Protein AF-A0AAV1ZAD0-F1 (afdb_monomer)

Sequence (115 aa):
MKARFHQYFIYGDTIDCTHWKNDYMNCMHFRKKHDLESLEKVVVSENERKRQRIQSMEQNDVWKYRSSPPENWNSPMPSWMVENKKDSLLINTQNMLNEGIDPTPIFTGFSCSIL

Nearest PDB structures (foldseek):
  5mga-assembly1_A  TM=3.792E-01  e=8.480E+00  Francisella tularensis subsp. novicida U112

Foldseek 3Di:
DVVQVVCCVVPVHGDDCVLVVLLVVLVVCCVVPVDVVSVVSNVVSVVVVVVVVVVVVVPDPPDDDDPDPDPCPVPDDDPVVCVVCVPPPVNVCVVCVVVVHDCVVVVPPDPPPPD

Radius of gyration: 22.85 Å; Cα contacts (8 Å, |Δi|>4): 35; chains: 1; bounding box: 46×45×45 Å

pLDDT: mean 86.97, std 12.79, range [3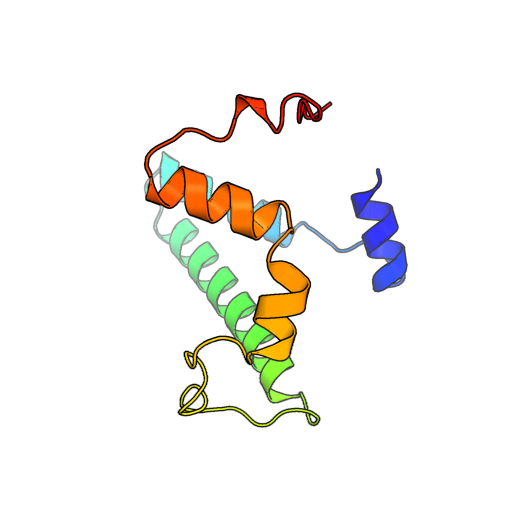7.34, 97.88]

Structure (mmCIF, N/CA/C/O backbone):
data_AF-A0AAV1ZAD0-F1
#
_entry.id   AF-A0AAV1ZAD0-F1
#
loop_
_atom_site.group_PDB
_atom_site.id
_atom_site.type_symbol
_atom_site.label_atom_id
_atom_site.label_alt_id
_atom_site.label_comp_id
_atom_site.label_asym_id
_atom_site.label_entity_id
_atom_site.label_seq_id
_atom_site.pdbx_PDB_ins_code
_atom_site.Cartn_x
_atom_site.Cartn_y
_atom_site.Cartn_z
_atom_site.occupancy
_atom_site.B_iso_or_equiv
_atom_site.auth_seq_id
_atom_site.auth_comp_id
_atom_site.auth_asym_id
_atom_site.auth_atom_id
_atom_site.pdbx_PDB_model_num
ATOM 1 N N . MET A 1 1 ? -16.505 14.169 -7.259 1.00 58.28 1 MET A N 1
ATOM 2 C CA . MET A 1 1 ? -17.117 13.524 -8.448 1.00 58.28 1 MET A CA 1
ATOM 3 C C . MET A 1 1 ? -16.114 12.718 -9.294 1.00 58.28 1 MET A C 1
ATOM 5 O O . MET A 1 1 ? -16.446 11.607 -9.682 1.00 58.28 1 MET A O 1
ATOM 9 N N . LYS A 1 2 ? -14.869 13.191 -9.501 1.00 78.19 2 LYS A N 1
ATOM 10 C CA . LYS A 1 2 ? -13.831 12.511 -10.317 1.00 78.19 2 LYS A CA 1
ATOM 11 C C . LYS A 1 2 ? -13.521 11.053 -9.918 1.00 78.19 2 LYS A C 1
ATOM 13 O O . LYS A 1 2 ? -13.412 10.196 -10.784 1.00 78.19 2 LYS A O 1
ATOM 18 N N . ALA A 1 3 ? -13.441 10.754 -8.619 1.00 78.81 3 ALA A N 1
ATOM 19 C CA . ALA A 1 3 ? -13.090 9.411 -8.143 1.00 78.81 3 ALA A CA 1
ATOM 20 C C . ALA A 1 3 ? -14.157 8.341 -8.451 1.00 78.81 3 ALA A C 1
ATOM 22 O O . ALA A 1 3 ? -13.813 7.215 -8.789 1.00 78.81 3 ALA A O 1
ATOM 23 N N . ARG A 1 4 ? -15.451 8.685 -8.376 1.00 83.31 4 ARG A N 1
ATOM 24 C CA . ARG A 1 4 ? -16.544 7.743 -8.687 1.00 83.31 4 ARG A CA 1
ATOM 25 C C . ARG A 1 4 ? -16.635 7.450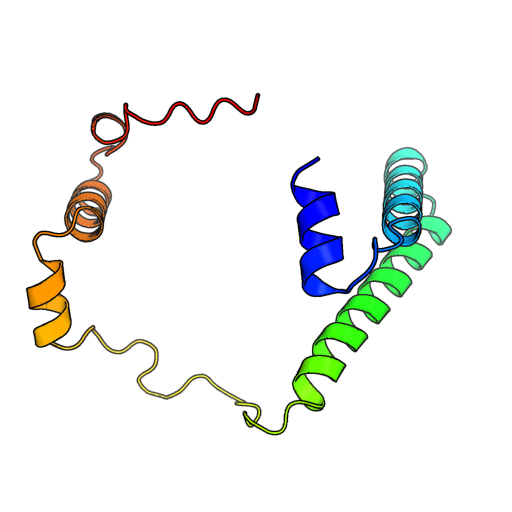 -10.182 1.00 83.31 4 ARG A C 1
ATOM 27 O O . ARG A 1 4 ? -16.827 6.303 -10.558 1.00 83.31 4 ARG A O 1
ATOM 34 N N . PHE A 1 5 ? -16.414 8.463 -11.018 1.00 87.69 5 PHE A N 1
ATOM 35 C CA . PHE A 1 5 ? -16.337 8.281 -12.467 1.00 87.69 5 PHE A CA 1
ATOM 36 C C . PHE A 1 5 ? -15.167 7.369 -12.871 1.00 87.69 5 PHE A C 1
ATOM 38 O O . PHE A 1 5 ? -15.327 6.493 -13.711 1.00 87.69 5 PHE A O 1
ATOM 45 N N . HIS A 1 6 ? -14.009 7.510 -12.219 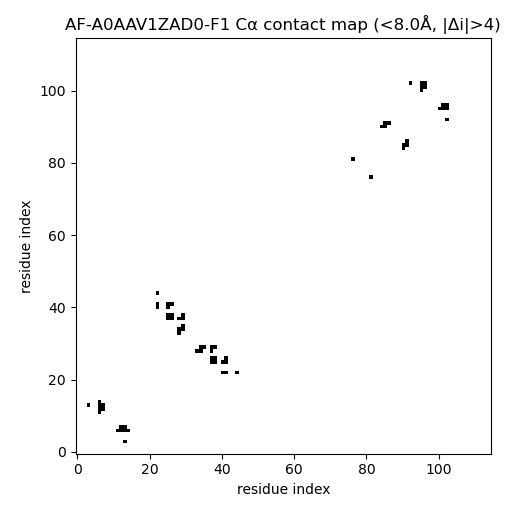1.00 87.94 6 HIS A N 1
ATOM 46 C CA . HIS A 1 6 ? -12.867 6.626 -12.454 1.00 87.94 6 HIS A CA 1
ATOM 47 C C . HIS A 1 6 ? -13.146 5.164 -12.068 1.00 87.94 6 HIS A C 1
ATOM 49 O O . HIS A 1 6 ? -12.754 4.260 -12.798 1.00 87.94 6 HIS A O 1
ATOM 55 N N . GLN A 1 7 ? -13.859 4.925 -10.960 1.00 87.69 7 GLN A N 1
ATOM 56 C CA . GLN A 1 7 ? -14.281 3.570 -10.577 1.00 87.69 7 GLN A CA 1
ATOM 57 C C . GLN A 1 7 ? -15.166 2.940 -11.653 1.00 87.69 7 GLN A C 1
ATOM 59 O O . GLN A 1 7 ? -14.882 1.829 -12.084 1.00 87.69 7 GLN A O 1
ATOM 64 N N . TYR A 1 8 ? -16.166 3.681 -12.135 1.00 90.56 8 TYR A N 1
ATOM 65 C CA . TYR A 1 8 ? -17.028 3.224 -13.222 1.00 90.56 8 TYR A CA 1
ATOM 66 C C . TYR A 1 8 ? -16.229 2.905 -14.494 1.00 90.56 8 TYR A C 1
ATOM 68 O O . TYR A 1 8 ? -16.461 1.885 -15.127 1.00 90.56 8 TYR A O 1
ATOM 76 N N . PHE A 1 9 ? -15.240 3.731 -14.845 1.00 92.19 9 PHE A N 1
ATOM 77 C CA . PHE A 1 9 ? -14.392 3.478 -16.012 1.00 92.19 9 PHE A CA 1
ATOM 78 C C . PHE A 1 9 ? -13.556 2.192 -15.892 1.00 92.19 9 PHE A C 1
ATOM 80 O O . PHE A 1 9 ? -13.412 1.475 -16.876 1.00 92.19 9 PHE A O 1
ATOM 87 N N . ILE A 1 10 ? -13.000 1.894 -14.712 1.00 90.56 10 ILE A N 1
ATOM 88 C CA . ILE A 1 10 ? -12.166 0.697 -14.511 1.00 90.56 10 ILE A CA 1
ATOM 89 C C . ILE A 1 10 ? -13.010 -0.571 -14.346 1.00 90.56 10 ILE A C 1
ATOM 91 O O . ILE A 1 10 ? -12.669 -1.607 -14.910 1.00 90.56 10 ILE A O 1
ATOM 95 N N . TYR A 1 11 ? -14.075 -0.507 -13.547 1.00 89.38 11 TYR A N 1
ATOM 96 C CA . TYR A 1 11 ? -14.813 -1.689 -13.091 1.00 89.38 11 TYR A CA 1
ATOM 97 C C . TYR A 1 11 ? -16.181 -1.858 -13.759 1.00 89.38 11 TYR A C 1
ATOM 99 O O . TYR A 1 11 ? -16.838 -2.867 -13.532 1.00 89.38 11 TYR A O 1
ATOM 107 N N . GLY A 1 12 ? -16.633 -0.879 -14.545 1.00 92.25 12 GLY A N 1
ATOM 108 C CA . GLY A 1 12 ? -17.974 -0.849 -15.136 1.00 92.25 12 GLY A CA 1
ATOM 109 C C . GLY A 1 12 ? -19.085 -0.433 -14.168 1.00 92.25 12 GLY A C 1
ATOM 110 O O . GLY A 1 12 ? -20.190 -0.168 -14.617 1.00 92.25 12 GLY A O 1
ATOM 111 N N . ASP A 1 13 ? -18.793 -0.328 -12.867 1.00 90.19 13 ASP A N 1
ATOM 112 C CA . ASP A 1 13 ? -19.750 0.002 -11.808 1.00 90.19 13 ASP A CA 1
ATOM 113 C C . ASP A 1 13 ? -19.085 0.757 -10.644 1.00 90.19 13 ASP A C 1
ATOM 115 O O . ASP A 1 13 ? -17.859 0.883 -10.548 1.00 90.19 13 ASP A O 1
ATOM 119 N N . THR A 1 14 ? -19.896 1.294 -9.728 1.00 88.38 14 THR A N 1
ATOM 120 C CA . THR A 1 14 ? -19.383 1.913 -8.497 1.00 88.38 14 THR A CA 1
ATOM 121 C C . THR A 1 14 ? -19.094 0.867 -7.429 1.00 88.38 14 THR A C 1
ATOM 123 O O . THR A 1 14 ? -19.950 0.046 -7.115 1.00 88.38 14 THR A O 1
ATOM 126 N N . ILE A 1 15 ? -17.924 0.955 -6.795 1.00 88.38 15 ILE A N 1
ATOM 127 C CA . ILE A 1 15 ? -17.529 0.016 -5.739 1.00 88.38 15 ILE A CA 1
ATOM 128 C C . ILE A 1 15 ? -18.270 0.327 -4.430 1.00 88.38 15 ILE A C 1
ATOM 130 O O . ILE A 1 15 ? -18.350 1.494 -4.013 1.00 88.38 15 ILE A O 1
ATOM 134 N N . ASP A 1 16 ? -18.741 -0.722 -3.751 1.00 89.88 16 ASP A N 1
ATOM 135 C CA . ASP A 1 16 ? -19.281 -0.633 -2.396 1.00 89.88 16 ASP A CA 1
ATOM 136 C C . ASP A 1 16 ? -18.173 -0.291 -1.387 1.00 89.88 16 ASP A C 1
ATOM 138 O O . ASP A 1 16 ? -17.179 -1.002 -1.231 1.00 89.88 16 ASP A O 1
ATOM 142 N N . CYS A 1 17 ? -18.341 0.832 -0.688 1.00 88.88 17 CYS A N 1
ATOM 143 C CA . CYS A 1 17 ? -17.396 1.303 0.322 1.00 88.88 17 CYS A CA 1
ATOM 144 C C . CYS A 1 17 ? -17.842 0.999 1.760 1.00 88.88 17 CYS A C 1
ATOM 146 O O . CYS A 1 17 ? -17.211 1.479 2.703 1.00 88.88 17 CYS A O 1
ATOM 148 N N . THR A 1 18 ? -18.918 0.233 1.947 1.00 93.75 18 THR A N 1
ATOM 149 C CA . THR A 1 18 ? -19.492 -0.061 3.269 1.00 93.75 18 THR A CA 1
ATOM 150 C C . THR A 1 18 ? -18.483 -0.744 4.186 1.00 93.75 18 THR A C 1
ATOM 152 O O . THR A 1 18 ? -18.374 -0.387 5.358 1.00 93.75 18 THR A O 1
ATOM 155 N N . HIS A 1 19 ? -17.666 -1.642 3.636 1.00 91.19 19 HIS A N 1
ATOM 156 C CA . HIS A 1 19 ? -16.605 -2.326 4.371 1.00 91.19 19 HIS A CA 1
ATOM 157 C C . HIS A 1 19 ? -15.618 -1.349 5.039 1.00 91.19 19 HIS A C 1
ATOM 159 O O . HIS A 1 19 ? -15.397 -1.414 6.245 1.00 91.19 19 HIS A O 1
ATOM 165 N N . TRP A 1 20 ? -15.142 -0.345 4.298 1.00 93.00 20 TRP A N 1
ATOM 166 C CA . TRP A 1 20 ? -14.238 0.690 4.814 1.00 93.00 20 TRP A CA 1
ATOM 167 C C . TRP A 1 20 ? -14.855 1.546 5.910 1.00 93.00 20 TRP A C 1
ATOM 169 O O . TRP A 1 20 ? -14.184 1.939 6.865 1.00 93.00 20 TRP A O 1
ATOM 179 N N . LYS A 1 21 ? -16.147 1.852 5.771 1.00 95.81 21 LYS A N 1
ATOM 180 C CA . LYS A 1 21 ? -16.886 2.583 6.795 1.00 95.81 21 LYS A CA 1
ATOM 181 C C . LYS A 1 21 ? -16.961 1.760 8.080 1.00 95.81 21 LYS A C 1
ATOM 183 O O . LYS A 1 21 ? -16.742 2.315 9.153 1.00 95.81 21 LYS A O 1
ATOM 188 N N . ASN A 1 22 ? -17.236 0.462 7.975 1.00 96.31 22 ASN A N 1
ATOM 189 C CA . ASN A 1 22 ? -17.307 -0.432 9.128 1.00 96.31 22 ASN A CA 1
ATOM 190 C C . ASN A 1 22 ? -15.955 -0.531 9.844 1.00 96.31 22 ASN A C 1
ATOM 192 O O . ASN A 1 22 ? -15.906 -0.360 11.060 1.00 96.31 22 ASN A O 1
ATOM 196 N N . ASP A 1 23 ? -14.860 -0.697 9.103 1.00 96.62 23 ASP A N 1
ATOM 197 C CA . ASP A 1 23 ? -13.514 -0.743 9.685 1.00 96.62 23 ASP A CA 1
ATOM 198 C C . ASP A 1 23 ? -13.127 0.571 10.359 1.00 96.62 23 ASP A C 1
ATOM 200 O O . ASP A 1 23 ? -12.586 0.568 11.466 1.00 96.62 23 ASP A O 1
ATOM 204 N N . TYR A 1 24 ? -13.465 1.708 9.744 1.00 96.81 24 TYR A N 1
ATOM 205 C CA . TYR A 1 24 ? -13.283 3.013 10.371 1.00 96.81 24 TYR A CA 1
ATOM 206 C C . TYR A 1 24 ? -14.050 3.110 11.696 1.00 96.81 24 TYR A C 1
ATOM 208 O O . TYR A 1 24 ? -13.480 3.518 12.708 1.00 96.81 24 TYR A O 1
ATOM 216 N N . MET A 1 25 ? -15.325 2.711 11.717 1.00 97.62 25 MET A N 1
ATOM 217 C CA . MET A 1 25 ? -16.143 2.755 12.931 1.00 97.62 25 MET A CA 1
ATOM 218 C C . MET A 1 25 ? -15.581 1.844 14.027 1.00 97.62 25 MET A C 1
ATOM 220 O O . MET A 1 25 ? -15.439 2.294 15.164 1.00 97.62 25 MET A O 1
ATOM 224 N N . ASN A 1 26 ? -15.188 0.615 13.687 1.00 97.31 26 ASN A N 1
ATOM 225 C CA . ASN A 1 26 ? -14.557 -0.326 14.616 1.00 97.31 26 ASN A CA 1
ATOM 226 C C . ASN A 1 26 ? -13.227 0.226 15.162 1.00 97.31 26 ASN A C 1
ATOM 228 O O . ASN A 1 26 ? -12.997 0.230 16.372 1.00 97.31 26 ASN A O 1
ATOM 232 N N . CYS A 1 27 ? -12.385 0.800 14.300 1.00 96.81 27 CYS A N 1
ATOM 233 C CA . CYS A 1 27 ? -11.149 1.464 14.714 1.00 96.81 27 CYS A CA 1
ATOM 234 C C . CYS A 1 27 ? -11.432 2.613 15.694 1.00 96.81 27 CYS A C 1
ATOM 236 O O . CYS A 1 27 ? -10.799 2.718 16.747 1.00 96.81 27 CYS A O 1
ATOM 238 N N . MET A 1 28 ? -12.429 3.453 15.407 1.00 97.62 28 MET A N 1
ATOM 239 C CA . MET A 1 28 ? -12.814 4.544 16.301 1.00 97.62 28 MET A CA 1
ATOM 240 C C . MET A 1 28 ? -13.411 4.047 17.623 1.00 97.62 28 MET A C 1
ATOM 242 O O . MET A 1 28 ? -13.188 4.683 18.656 1.00 97.62 28 MET A O 1
ATOM 246 N N . HIS A 1 29 ? -14.138 2.929 17.622 1.00 96.88 29 HIS A N 1
ATOM 247 C CA . HIS A 1 29 ? -14.640 2.296 18.840 1.00 96.88 29 HIS A CA 1
ATOM 248 C C . HIS A 1 29 ? -13.504 1.798 19.727 1.00 96.88 29 HIS A C 1
ATOM 250 O O . HIS A 1 29 ? -13.464 2.166 20.903 1.00 96.88 29 HIS A O 1
ATOM 256 N N . PHE A 1 30 ? -12.536 1.078 19.159 1.00 97.25 30 PHE A N 1
ATOM 257 C CA . PHE A 1 30 ? -11.339 0.666 19.886 1.00 97.25 30 PHE A CA 1
ATOM 258 C C . PHE A 1 30 ? -10.569 1.876 20.433 1.00 97.25 30 PHE A C 1
ATOM 260 O O . PHE A 1 30 ? -10.263 1.930 21.619 1.00 97.25 30 PHE A O 1
ATOM 267 N N . ARG A 1 31 ? -10.332 2.911 19.618 1.00 96.12 31 ARG A N 1
ATOM 268 C CA . ARG A 1 31 ? -9.586 4.106 20.053 1.00 96.12 31 ARG A CA 1
ATOM 269 C C . ARG A 1 31 ? -10.259 4.891 21.178 1.00 96.12 31 ARG A C 1
ATOM 271 O O . ARG A 1 31 ? -9.563 5.540 21.949 1.00 96.12 31 ARG A O 1
ATOM 278 N N . LYS A 1 32 ? -11.594 4.892 21.244 1.00 96.75 32 LYS A N 1
ATOM 279 C CA . LYS A 1 32 ? -12.353 5.653 22.252 1.00 96.75 32 LYS A CA 1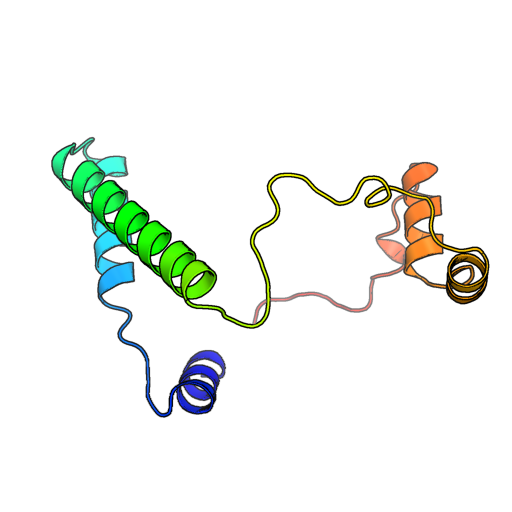
ATOM 280 C C . LYS A 1 32 ? -12.661 4.851 23.511 1.00 96.75 32 LYS A C 1
ATOM 282 O O . LYS A 1 32 ? -12.774 5.441 24.578 1.00 96.75 32 LYS A O 1
ATOM 287 N N . LYS A 1 33 ? -12.888 3.544 23.373 1.00 95.94 33 LYS A N 1
ATOM 288 C CA . LYS A 1 33 ? -13.420 2.689 24.444 1.00 95.94 33 LYS A CA 1
ATOM 289 C C . LYS A 1 33 ? -12.503 1.523 24.814 1.00 95.94 33 LYS A C 1
ATOM 291 O O . LYS A 1 33 ? -12.854 0.772 25.713 1.00 95.94 33 LYS A O 1
ATOM 296 N N . HIS A 1 34 ? -11.371 1.359 24.127 1.00 94.81 34 HIS A N 1
ATOM 297 C CA . HIS A 1 34 ? -10.482 0.196 24.245 1.00 94.81 34 HIS A CA 1
ATOM 298 C C . HIS A 1 34 ? -11.205 -1.146 24.060 1.00 94.81 34 HIS A C 1
ATOM 300 O O . HIS A 1 34 ? -10.828 -2.156 24.645 1.00 94.81 34 HIS A O 1
ATOM 306 N N . ASP A 1 35 ? -12.243 -1.152 23.222 1.00 95.38 35 ASP A N 1
ATOM 307 C CA . ASP A 1 35 ? -13.012 -2.352 22.914 1.00 95.38 35 ASP A CA 1
ATOM 308 C C . ASP A 1 35 ? -12.204 -3.318 22.033 1.00 95.38 35 ASP A C 1
ATOM 310 O O . ASP A 1 35 ? -11.939 -3.038 20.859 1.00 95.38 35 ASP A O 1
ATOM 314 N N . LEU A 1 36 ? -11.808 -4.451 22.614 1.00 96.44 36 LEU A N 1
ATOM 315 C CA . LEU A 1 36 ? -10.989 -5.468 21.956 1.00 96.44 36 LEU A CA 1
ATOM 316 C C . LEU A 1 36 ? -11.743 -6.201 20.842 1.00 96.44 36 LEU A C 1
ATOM 318 O O . LEU A 1 36 ? -11.119 -6.584 19.855 1.00 96.44 36 LEU A O 1
ATOM 322 N N . GLU A 1 37 ? -13.068 -6.337 20.942 1.00 96.81 37 GLU A N 1
ATOM 323 C CA . GLU A 1 37 ? -13.869 -6.992 19.902 1.00 96.81 37 GLU A CA 1
ATOM 324 C C . GLU A 1 37 ? -13.849 -6.169 18.604 1.00 96.81 37 GLU A C 1
ATOM 326 O O . GLU A 1 37 ? -13.666 -6.695 17.503 1.00 96.81 37 GLU A O 1
ATOM 331 N N . SER A 1 38 ? -13.974 -4.844 18.725 1.00 95.94 38 SER A N 1
ATOM 332 C CA . SER A 1 38 ? -13.833 -3.931 17.588 1.00 95.94 38 SER A CA 1
ATOM 333 C C . SER A 1 38 ? -12.436 -3.993 16.963 1.00 95.94 38 SER A C 1
ATOM 335 O O . SER A 1 38 ? -12.314 -3.941 15.739 1.00 95.94 38 SER A O 1
ATOM 337 N N . LEU A 1 39 ? -11.381 -4.124 17.774 1.00 96.38 39 LEU A N 1
ATOM 338 C CA . LEU A 1 39 ? -10.017 -4.287 17.264 1.00 96.38 39 LEU A CA 1
ATOM 339 C C . LEU A 1 39 ? -9.870 -5.589 16.470 1.00 96.38 39 LEU A C 1
ATOM 341 O O . LEU A 1 39 ? -9.329 -5.568 15.365 1.00 96.38 39 LEU A O 1
ATOM 345 N N . GLU A 1 40 ? -10.372 -6.702 17.003 1.00 97.88 40 GLU A N 1
ATOM 346 C CA . GLU A 1 40 ? -10.307 -8.008 16.344 1.00 97.88 40 GLU A CA 1
ATOM 347 C C . GLU A 1 40 ? -10.976 -7.973 14.965 1.00 97.88 40 GLU A C 1
ATOM 349 O O . GLU A 1 40 ? -10.385 -8.419 13.981 1.00 97.88 40 GLU A O 1
ATOM 354 N N . LYS A 1 41 ? -12.150 -7.338 14.853 1.00 97.25 41 LYS A N 1
ATOM 355 C CA . LYS A 1 41 ? -12.849 -7.161 13.568 1.00 97.25 41 LYS A CA 1
ATOM 356 C C . LYS A 1 41 ? -11.998 -6.426 12.529 1.00 97.25 41 LYS A C 1
ATOM 358 O O . LYS A 1 41 ? -11.962 -6.844 11.373 1.00 97.25 41 LYS A O 1
ATOM 363 N N . VAL A 1 42 ? -11.284 -5.370 12.930 1.00 97.00 42 VAL A N 1
ATOM 364 C CA . VAL A 1 42 ? -10.375 -4.634 12.030 1.00 97.00 42 VAL A CA 1
ATOM 365 C C . VAL A 1 42 ? -9.190 -5.506 11.616 1.00 97.00 42 VAL A C 1
ATOM 367 O O . VAL A 1 42 ? -8.823 -5.528 10.445 1.00 97.00 42 VAL A O 1
ATOM 370 N N . VAL A 1 43 ? -8.602 -6.258 12.550 1.00 97.44 43 VAL A N 1
ATOM 371 C CA . VAL A 1 43 ? -7.473 -7.155 12.255 1.00 97.44 43 VAL A C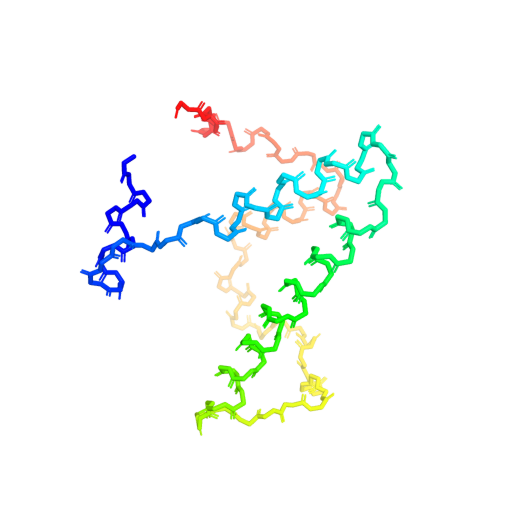A 1
ATOM 372 C C . VAL A 1 43 ? -7.882 -8.245 11.263 1.00 97.44 43 VAL A C 1
ATOM 374 O O . VAL A 1 43 ? -7.154 -8.509 10.306 1.00 97.44 43 VAL A O 1
ATOM 377 N N . VAL A 1 44 ? -9.055 -8.853 11.453 1.00 97.75 44 VAL A N 1
ATOM 378 C CA . VAL A 1 44 ? -9.607 -9.851 10.527 1.00 97.75 44 VAL A CA 1
ATOM 379 C C . VAL A 1 44 ? -9.829 -9.241 9.143 1.00 97.75 44 VAL A C 1
ATOM 381 O O . VAL A 1 44 ? -9.404 -9.831 8.149 1.00 97.75 44 VAL A O 1
ATOM 384 N N . SER A 1 45 ? -10.421 -8.046 9.077 1.00 96.50 45 SER A N 1
ATOM 385 C CA . SER A 1 45 ? -10.616 -7.316 7.820 1.00 96.50 45 SER A CA 1
ATOM 386 C C . SER A 1 45 ? -9.294 -7.068 7.077 1.00 96.50 45 SER A C 1
ATOM 388 O O . SER A 1 45 ? -9.142 -7.436 5.909 1.00 96.50 45 SER A O 1
ATOM 390 N N . GLU A 1 46 ? -8.285 -6.516 7.755 1.00 96.25 46 GLU A N 1
ATOM 391 C CA . GLU A 1 46 ? -6.988 -6.224 7.135 1.00 96.25 46 GLU A CA 1
ATOM 392 C C . GLU A 1 46 ? -6.258 -7.493 6.677 1.00 96.25 46 GLU A C 1
ATOM 394 O O . GLU A 1 46 ? -5.626 -7.499 5.615 1.00 96.25 46 GLU A O 1
ATOM 399 N N . ASN A 1 47 ? -6.373 -8.586 7.433 1.00 97.12 47 ASN A N 1
ATOM 400 C CA . ASN A 1 47 ? -5.815 -9.878 7.040 1.00 97.12 47 ASN A CA 1
ATOM 401 C C . ASN A 1 47 ? -6.477 -10.427 5.773 1.00 97.12 47 ASN A C 1
ATOM 403 O O . ASN A 1 47 ? -5.773 -10.913 4.885 1.00 97.12 47 ASN A O 1
ATOM 407 N N . GLU A 1 48 ? -7.797 -10.303 5.641 1.00 96.25 48 GLU A N 1
ATOM 408 C CA . GLU A 1 48 ? -8.504 -10.707 4.426 1.00 96.25 48 GLU A CA 1
ATOM 409 C C . GLU A 1 48 ? -8.083 -9.847 3.226 1.00 96.25 48 GLU A C 1
ATOM 411 O O . GLU A 1 48 ? -7.756 -10.370 2.159 1.00 96.25 48 GLU A O 1
ATOM 416 N N . ARG A 1 49 ? -7.960 -8.528 3.409 1.00 93.81 49 ARG A N 1
ATOM 417 C CA . ARG A 1 49 ? -7.457 -7.624 2.360 1.00 93.81 49 ARG A CA 1
ATOM 418 C C . ARG A 1 49 ? -6.027 -7.964 1.943 1.00 93.81 49 ARG A C 1
ATOM 420 O O . ARG A 1 49 ? -5.698 -7.919 0.756 1.00 93.81 49 ARG A O 1
ATOM 427 N N . LYS A 1 50 ? -5.164 -8.313 2.900 1.00 95.19 50 LYS A N 1
ATOM 428 C CA . LYS A 1 50 ? -3.806 -8.799 2.626 1.00 95.19 50 LYS A CA 1
ATOM 429 C C . LYS A 1 50 ? -3.848 -10.093 1.814 1.00 95.19 50 LYS A C 1
ATOM 431 O O . LYS A 1 50 ? -3.131 -10.189 0.818 1.00 95.19 50 LYS A O 1
ATOM 436 N N . ARG A 1 51 ? -4.694 -11.053 2.199 1.00 95.88 51 ARG A N 1
ATOM 437 C CA . ARG A 1 51 ? -4.865 -12.330 1.492 1.00 95.88 51 ARG A CA 1
ATOM 438 C C . ARG A 1 51 ? -5.295 -12.111 0.044 1.00 95.88 51 ARG A C 1
ATOM 440 O O . ARG A 1 51 ? -4.683 -12.690 -0.842 1.00 95.88 51 ARG A O 1
ATOM 447 N N . GLN A 1 52 ? -6.260 -11.228 -0.206 1.00 93.19 52 GLN A N 1
ATOM 448 C CA . GLN A 1 52 ? -6.716 -10.900 -1.562 1.00 93.19 52 GLN A CA 1
ATOM 449 C C . GLN A 1 52 ? -5.600 -10.298 -2.425 1.00 93.19 52 GLN A C 1
ATOM 451 O O . GLN A 1 52 ? -5.404 -10.733 -3.555 1.00 93.19 52 GLN A O 1
ATOM 456 N N . ARG A 1 53 ? -4.809 -9.354 -1.889 1.00 91.25 53 ARG A N 1
ATOM 457 C CA . ARG A 1 53 ? -3.660 -8.788 -2.625 1.00 91.25 53 ARG A CA 1
ATOM 458 C C . ARG A 1 53 ? -2.608 -9.842 -2.963 1.00 91.25 53 ARG A C 1
ATOM 460 O O . ARG A 1 53 ? -2.048 -9.806 -4.054 1.00 91.25 53 ARG A O 1
ATOM 467 N N . ILE A 1 54 ? -2.332 -10.755 -2.030 1.00 90.62 54 ILE A N 1
ATOM 468 C CA . ILE A 1 54 ? -1.396 -11.861 -2.254 1.00 90.62 54 ILE A CA 1
ATOM 469 C C . ILE A 1 54 ? -1.962 -12.808 -3.310 1.00 90.62 54 ILE A C 1
ATOM 471 O O . ILE A 1 54 ? -1.267 -13.098 -4.270 1.00 90.62 54 ILE A O 1
ATOM 475 N N . GLN A 1 55 ? -3.228 -13.204 -3.196 1.00 92.25 55 GLN A N 1
ATOM 476 C CA . GLN A 1 55 ? -3.885 -14.087 -4.153 1.00 92.25 55 GLN A CA 1
ATOM 477 C C . GLN A 1 55 ? -3.851 -13.520 -5.578 1.00 92.25 55 GLN A C 1
ATOM 479 O O . GLN A 1 55 ? -3.509 -14.241 -6.508 1.00 92.25 55 GLN A O 1
ATOM 484 N N . SER A 1 56 ? -4.148 -12.229 -5.765 1.00 86.75 56 SER A N 1
ATOM 485 C CA . SER A 1 56 ? -4.055 -11.592 -7.088 1.00 86.75 56 SER A CA 1
ATOM 486 C C . SER A 1 56 ? -2.631 -11.593 -7.647 1.00 86.75 56 SER A C 1
ATOM 488 O O . SER A 1 56 ? -2.443 -11.647 -8.859 1.00 86.75 56 SER A O 1
ATOM 490 N N . MET A 1 57 ? -1.626 -11.528 -6.775 1.00 84.56 57 MET A N 1
ATOM 491 C CA . MET A 1 57 ? -0.223 -11.642 -7.161 1.00 84.56 57 MET A CA 1
ATOM 492 C C . MET A 1 57 ? 0.151 -13.104 -7.482 1.00 84.56 57 MET A C 1
ATOM 494 O O . MET A 1 57 ? 0.888 -13.330 -8.434 1.00 84.56 57 MET A O 1
ATOM 498 N N . GLU A 1 58 ? -0.393 -14.088 -6.755 1.00 87.06 58 GLU A N 1
ATOM 499 C CA . GLU A 1 58 ? -0.122 -15.529 -6.928 1.00 87.06 58 GLU A CA 1
ATOM 500 C C . GLU A 1 58 ? -0.760 -16.089 -8.196 1.00 87.06 58 GLU A C 1
ATOM 502 O O . GLU A 1 58 ? -0.204 -16.973 -8.840 1.00 87.06 58 GLU A O 1
ATOM 507 N N . GLN A 1 59 ? -1.922 -15.555 -8.562 1.00 88.38 59 GLN A N 1
ATOM 508 C CA . GLN A 1 59 ? -2.651 -15.917 -9.773 1.00 88.38 59 GLN A CA 1
ATOM 509 C C . GLN A 1 59 ? -2.047 -15.308 -11.046 1.00 88.38 59 GLN A C 1
ATOM 511 O O . GLN A 1 59 ? -2.507 -15.623 -12.141 1.00 88.38 59 GLN A O 1
ATOM 516 N N . ASN A 1 60 ? -1.046 -14.434 -10.921 1.00 85.06 60 ASN A N 1
ATOM 517 C CA . ASN A 1 60 ? -0.371 -13.838 -12.064 1.00 85.06 60 ASN A CA 1
ATOM 518 C C . ASN A 1 60 ? 0.570 -14.862 -12.725 1.00 85.06 60 ASN A C 1
ATOM 520 O O . ASN A 1 60 ? 1.493 -15.368 -12.091 1.00 85.06 60 ASN A O 1
ATOM 524 N N . ASP A 1 61 ? 0.357 -15.141 -14.010 1.00 86.50 61 ASP A N 1
ATOM 525 C CA . ASP A 1 61 ? 1.158 -16.065 -14.823 1.00 86.50 61 ASP A CA 1
ATOM 526 C C . ASP A 1 61 ? 2.327 -15.383 -15.560 1.00 86.50 61 ASP A C 1
ATOM 528 O O . ASP A 1 61 ? 3.239 -16.055 -16.047 1.00 86.50 61 ASP A O 1
ATOM 532 N N . VAL A 1 62 ? 2.338 -14.048 -15.608 1.00 90.44 62 VAL A N 1
ATOM 533 C CA . VAL A 1 62 ? 3.337 -13.241 -16.320 1.00 90.44 62 VAL A CA 1
ATOM 534 C C . VAL A 1 62 ? 4.656 -13.167 -15.550 1.00 90.44 62 VAL A C 1
ATOM 536 O O . VAL A 1 62 ? 5.732 -13.200 -16.151 1.00 90.44 62 VAL A O 1
ATOM 539 N N . TRP A 1 63 ? 4.604 -13.069 -14.217 1.00 84.44 63 TRP A N 1
ATOM 540 C CA . TRP A 1 63 ? 5.785 -12.845 -13.376 1.00 84.44 63 TRP A CA 1
ATOM 541 C C . TRP A 1 63 ? 5.937 -13.912 -12.296 1.00 84.44 63 TRP A C 1
ATOM 543 O O . TRP A 1 63 ? 5.038 -14.147 -11.498 1.00 84.44 63 TRP A O 1
ATOM 553 N N . LYS A 1 64 ? 7.131 -14.508 -12.206 1.00 85.62 64 LYS A N 1
ATOM 554 C CA . LYS A 1 64 ? 7.485 -15.417 -11.108 1.00 85.62 64 LYS A CA 1
ATOM 555 C C . LYS A 1 64 ? 7.873 -14.637 -9.853 1.00 85.62 64 LYS A C 1
ATOM 557 O O . LYS A 1 64 ? 8.551 -13.610 -9.932 1.00 85.62 64 LYS A O 1
ATOM 562 N N . TYR A 1 65 ? 7.515 -15.180 -8.693 1.00 84.50 65 TYR A N 1
ATOM 563 C CA . TYR A 1 65 ? 7.926 -14.636 -7.402 1.00 84.50 65 TYR A CA 1
ATOM 564 C C . TYR A 1 65 ? 9.441 -14.677 -7.239 1.00 84.50 65 TYR A C 1
ATOM 566 O O . TYR A 1 65 ? 10.087 -15.688 -7.516 1.00 84.50 65 TYR A O 1
ATOM 574 N N . ARG A 1 66 ? 10.000 -13.570 -6.749 1.00 86.69 66 ARG A N 1
ATOM 575 C CA . ARG A 1 66 ? 11.421 -13.459 -6.415 1.00 86.69 66 ARG A CA 1
ATOM 576 C C . ARG A 1 66 ? 11.592 -13.566 -4.905 1.00 86.69 66 ARG A C 1
ATOM 578 O O . ARG A 1 66 ? 10.906 -12.868 -4.164 1.00 86.69 66 ARG A O 1
ATOM 585 N N . SER A 1 67 ? 12.517 -14.412 -4.462 1.00 89.44 67 SER A N 1
ATOM 586 C CA . SER A 1 67 ? 12.903 -14.549 -3.050 1.00 89.44 67 SER A CA 1
ATOM 587 C C . SER A 1 67 ? 13.794 -13.403 -2.569 1.00 89.44 67 SER A C 1
ATOM 589 O O . SER A 1 67 ? 13.799 -13.066 -1.391 1.00 89.44 67 SER A O 1
ATOM 591 N N . SER A 1 68 ? 14.548 -12.801 -3.485 1.00 92.25 68 SER A N 1
ATOM 592 C CA . SER A 1 68 ? 15.457 -11.689 -3.232 1.00 92.25 68 SER A CA 1
ATOM 593 C C . SER A 1 68 ? 15.411 -10.711 -4.407 1.00 92.25 68 SER A C 1
ATOM 595 O O . SER A 1 68 ? 15.045 -11.101 -5.524 1.00 92.25 68 SER A O 1
ATOM 597 N N . PRO A 1 69 ? 15.771 -9.435 -4.199 1.00 92.56 69 PR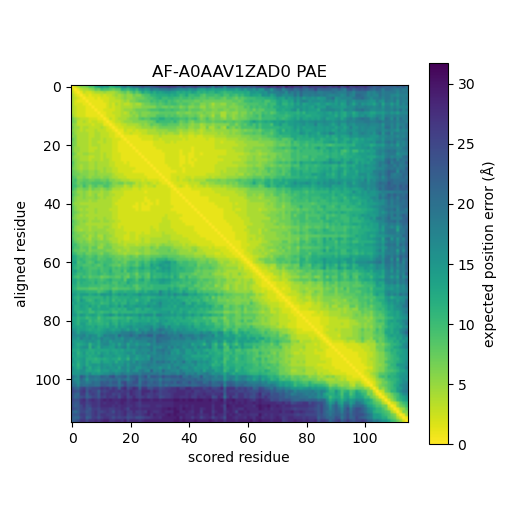O A N 1
ATOM 598 C CA . PRO A 1 69 ? 16.004 -8.547 -5.326 1.00 92.56 69 PRO A CA 1
ATOM 599 C C . PRO A 1 69 ? 17.146 -9.097 -6.211 1.00 92.56 69 PRO A C 1
ATOM 601 O O . PRO A 1 69 ? 17.989 -9.855 -5.720 1.00 92.56 69 PRO A O 1
ATOM 604 N N . PRO A 1 70 ? 17.182 -8.748 -7.510 1.00 92.19 70 PRO A N 1
ATOM 605 C CA . PRO A 1 70 ? 18.314 -9.071 -8.383 1.00 92.19 70 PRO A CA 1
ATOM 606 C C . PRO A 1 70 ? 19.634 -8.562 -7.798 1.00 92.19 70 PRO A C 1
ATOM 608 O O . PRO A 1 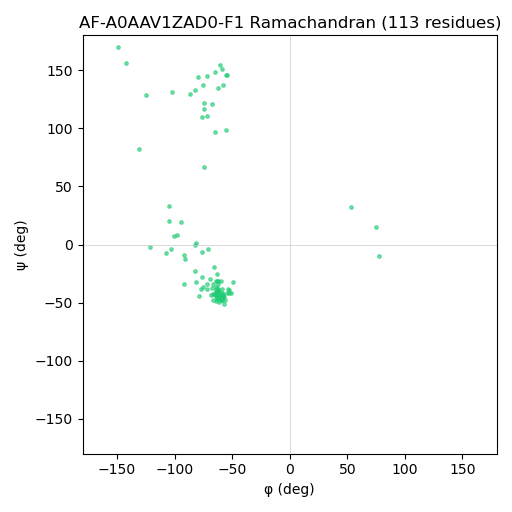70 ? 19.644 -7.498 -7.200 1.00 92.19 70 PRO A O 1
ATOM 611 N N . GLU A 1 71 ? 20.751 -9.260 -7.993 1.00 92.88 71 GLU A N 1
ATOM 612 C CA . GLU A 1 71 ? 22.054 -8.896 -7.401 1.00 92.88 71 GLU A CA 1
ATOM 613 C C . GLU A 1 71 ? 22.470 -7.439 -7.682 1.00 92.88 71 GLU A C 1
ATOM 615 O O . GLU A 1 71 ? 22.943 -6.724 -6.803 1.00 92.88 71 GLU A O 1
ATOM 620 N N . ASN A 1 72 ? 22.191 -6.963 -8.893 1.00 91.25 72 ASN A N 1
ATOM 621 C CA . ASN A 1 72 ? 22.506 -5.622 -9.373 1.00 91.25 72 ASN A CA 1
ATOM 622 C C . ASN A 1 72 ? 21.349 -4.614 -9.213 1.00 91.25 72 ASN A C 1
ATOM 624 O O . ASN A 1 72 ? 21.331 -3.585 -9.888 1.00 91.25 72 ASN A O 1
ATOM 628 N N . TRP A 1 73 ? 20.363 -4.883 -8.349 1.00 91.06 73 TRP A N 1
ATOM 629 C CA . TRP A 1 73 ? 19.195 -4.003 -8.183 1.00 91.06 73 TRP A CA 1
ATOM 630 C C . TRP A 1 73 ? 19.566 -2.580 -7.742 1.00 91.06 73 TRP A C 1
ATOM 632 O O . TRP A 1 73 ? 18.878 -1.631 -8.110 1.00 91.06 73 TRP A O 1
ATOM 642 N N . ASN A 1 74 ? 20.649 -2.451 -6.966 1.00 91.69 74 ASN A N 1
ATOM 643 C CA . ASN A 1 74 ? 21.190 -1.186 -6.466 1.00 91.69 74 ASN A CA 1
ATOM 644 C C . ASN A 1 74 ? 22.468 -0.761 -7.209 1.00 91.69 74 ASN A C 1
ATOM 646 O O . ASN A 1 74 ? 23.289 -0.011 -6.680 1.00 91.69 74 ASN A O 1
ATOM 650 N N . SER A 1 75 ? 22.701 -1.293 -8.410 1.00 93.62 75 SER A N 1
ATOM 651 C CA . SER A 1 75 ? 23.823 -0.840 -9.228 1.00 93.62 75 SER A CA 1
ATOM 652 C C . SER A 1 75 ? 23.633 0.620 -9.649 1.00 93.62 75 SER A C 1
ATOM 654 O O . SER A 1 75 ? 22.497 1.063 -9.848 1.00 93.62 75 SER A O 1
ATOM 656 N N . PRO A 1 76 ? 24.733 1.381 -9.805 1.00 90.62 76 PRO A N 1
ATOM 657 C CA . PRO A 1 76 ? 24.651 2.751 -10.277 1.00 90.62 76 PRO A CA 1
ATOM 658 C C . PRO A 1 76 ? 23.990 2.802 -11.654 1.00 90.62 76 PRO A C 1
ATOM 660 O O . PRO A 1 76 ? 24.063 1.867 -12.456 1.00 90.62 76 PRO A O 1
ATOM 663 N N . MET A 1 77 ? 23.338 3.926 -11.918 1.00 88.19 77 MET A N 1
ATOM 664 C CA . MET A 1 77 ? 22.652 4.169 -13.175 1.00 88.19 77 MET A CA 1
ATOM 665 C C . MET A 1 77 ? 23.638 4.053 -14.358 1.00 88.19 77 MET A C 1
ATOM 667 O O . MET A 1 77 ? 24.751 4.574 -14.265 1.00 88.19 77 MET A O 1
ATOM 671 N N . PRO A 1 78 ? 23.262 3.398 -15.474 1.00 93.06 78 PRO A N 1
ATOM 672 C CA . PRO A 1 78 ? 24.123 3.309 -16.651 1.00 93.06 78 PRO A CA 1
ATOM 673 C C . PRO A 1 78 ? 24.556 4.691 -17.155 1.00 93.06 78 PRO A C 1
ATOM 675 O O . PRO A 1 78 ? 23.761 5.632 -17.124 1.00 93.06 78 PRO A O 1
ATOM 678 N N . SER A 1 79 ? 25.780 4.800 -17.683 1.00 93.00 79 SER A N 1
ATOM 679 C CA . SER A 1 79 ? 26.387 6.076 -18.103 1.00 93.00 79 SER A CA 1
ATOM 680 C C . SER A 1 79 ? 25.508 6.894 -19.056 1.00 93.00 79 SER A C 1
ATOM 682 O O . SER A 1 79 ? 25.347 8.094 -18.861 1.00 93.00 79 SER A O 1
ATOM 684 N N . TRP A 1 80 ? 24.863 6.248 -20.030 1.00 93.94 80 TRP A N 1
ATOM 685 C CA . TRP A 1 80 ? 23.951 6.913 -20.968 1.00 93.94 80 TRP A CA 1
ATOM 686 C C . TRP A 1 80 ? 22.732 7.544 -20.276 1.00 93.94 80 TRP A C 1
ATOM 688 O O . TRP A 1 80 ? 22.239 8.584 -20.703 1.00 93.94 80 TRP A O 1
ATOM 698 N N . MET A 1 81 ? 22.227 6.930 -19.202 1.00 91.62 81 MET A N 1
ATOM 699 C CA . MET A 1 81 ? 21.061 7.433 -18.477 1.00 91.62 81 MET A CA 1
ATOM 700 C C . MET A 1 81 ? 21.460 8.553 -17.511 1.00 91.62 81 MET A C 1
ATOM 702 O O . MET A 1 81 ? 20.677 9.482 -17.320 1.00 91.62 81 MET A O 1
ATOM 706 N N . VAL A 1 82 ? 22.675 8.491 -16.955 1.00 90.50 82 VAL A N 1
ATOM 707 C CA . VAL A 1 82 ? 23.269 9.595 -16.186 1.00 90.50 82 VAL A CA 1
ATOM 708 C C . VAL A 1 82 ? 23.429 10.826 -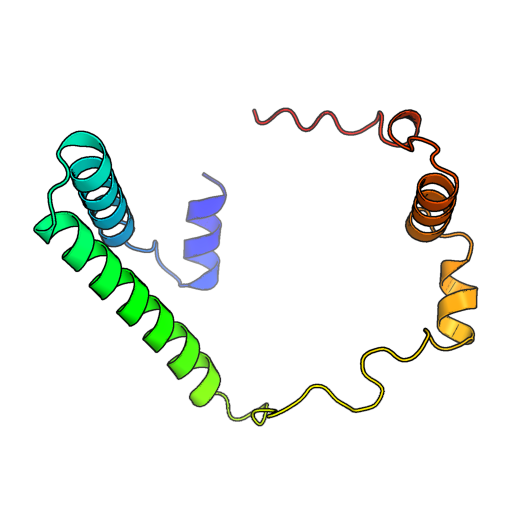17.076 1.00 90.50 82 VAL A C 1
ATOM 710 O O . VAL A 1 82 ? 22.937 11.892 -16.720 1.00 90.50 82 VAL A O 1
ATOM 713 N N . GLU A 1 83 ? 24.016 10.664 -18.265 1.00 91.12 83 GLU A N 1
ATOM 714 C CA . GLU A 1 83 ? 24.212 11.754 -19.229 1.00 91.12 83 GLU A CA 1
AT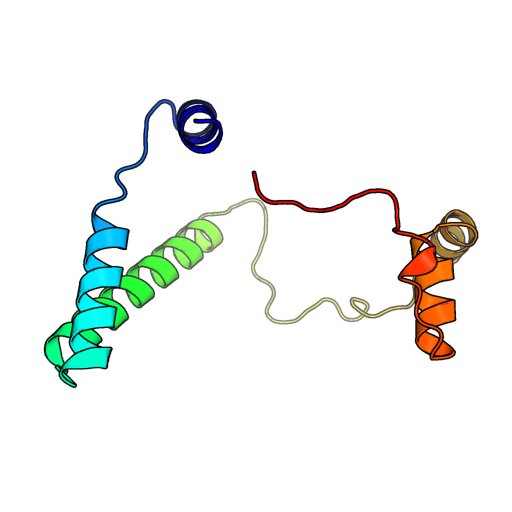OM 715 C C . GLU A 1 83 ? 22.878 12.388 -19.647 1.00 91.12 83 GLU A C 1
ATOM 717 O O . GLU A 1 83 ? 22.721 13.604 -19.591 1.00 91.12 83 GLU A O 1
ATOM 722 N N . ASN A 1 84 ? 21.869 11.570 -19.967 1.00 89.06 84 ASN A N 1
ATOM 723 C CA . ASN A 1 84 ? 20.542 12.064 -20.347 1.00 89.06 84 ASN A CA 1
ATOM 724 C C . ASN A 1 84 ? 19.827 12.843 -19.230 1.00 89.06 84 ASN A C 1
ATOM 726 O O . ASN A 1 84 ? 18.937 13.643 -19.513 1.00 89.06 84 ASN A O 1
ATOM 730 N N . LYS A 1 85 ? 20.154 12.577 -17.960 1.00 87.75 85 LYS A N 1
ATOM 731 C CA . LYS A 1 85 ? 19.493 13.188 -16.797 1.00 87.75 85 LYS A CA 1
ATOM 732 C C . LYS A 1 85 ? 20.316 14.285 -16.134 1.00 87.75 85 LYS A C 1
ATOM 734 O O . LYS A 1 85 ? 19.796 14.904 -15.205 1.00 87.75 85 LYS A O 1
ATOM 739 N N . LYS A 1 86 ? 21.547 14.534 -16.590 1.00 86.69 86 LYS A N 1
ATOM 740 C CA . LYS A 1 86 ? 22.495 15.453 -15.943 1.00 86.69 86 LYS A CA 1
ATOM 741 C C . LYS A 1 86 ? 21.911 16.853 -15.720 1.00 86.69 86 LYS A C 1
ATOM 743 O O . LYS A 1 86 ? 22.080 17.408 -14.645 1.00 86.69 86 LYS A O 1
ATOM 748 N N . ASP A 1 87 ? 21.127 17.344 -16.682 1.00 86.44 87 ASP A N 1
ATOM 749 C CA . ASP A 1 87 ? 20.511 18.677 -16.649 1.00 86.44 87 ASP A CA 1
ATOM 750 C C . ASP A 1 87 ? 19.050 18.643 -16.161 1.00 86.44 87 ASP A C 1
ATOM 752 O O . ASP A 1 87 ? 18.320 19.631 -16.247 1.00 86.44 87 ASP A O 1
ATOM 756 N N . SER A 1 88 ? 18.575 17.492 -15.671 1.00 88.88 88 SER A N 1
ATOM 757 C CA . SER A 1 88 ? 17.200 17.368 -15.192 1.00 88.88 88 SER A CA 1
ATOM 758 C C . SER A 1 88 ? 17.002 18.104 -13.869 1.00 88.88 88 SER A C 1
ATOM 760 O O . SER A 1 88 ? 17.859 18.087 -12.982 1.00 88.88 88 SER A O 1
ATOM 762 N N . LEU A 1 89 ? 15.808 18.680 -13.699 1.00 88.00 89 LEU A N 1
ATOM 763 C CA . LEU A 1 89 ? 15.403 19.338 -12.456 1.00 88.00 89 LEU A CA 1
ATOM 764 C C . LEU A 1 89 ? 15.629 18.438 -11.233 1.00 88.00 89 LEU A C 1
ATOM 766 O O . LEU A 1 89 ? 16.132 18.906 -10.222 1.00 88.00 89 LEU A O 1
ATOM 770 N N . LEU A 1 90 ? 15.314 17.143 -11.348 1.00 86.38 90 LEU A N 1
ATOM 771 C CA . LEU A 1 90 ? 15.449 16.180 -10.254 1.00 86.38 90 LEU A CA 1
ATOM 772 C C . LEU A 1 90 ? 16.900 16.008 -9.792 1.00 86.38 90 LEU A C 1
ATOM 774 O O . LEU A 1 90 ? 17.143 15.961 -8.590 1.00 86.38 90 LEU A O 1
ATOM 778 N N . ILE A 1 91 ? 17.857 15.933 -10.724 1.00 89.12 91 ILE A N 1
ATOM 779 C CA . ILE A 1 91 ? 19.281 15.803 -10.385 1.00 89.12 91 ILE A CA 1
ATOM 780 C C . ILE A 1 91 ? 19.793 17.091 -9.738 1.00 89.12 91 ILE A C 1
ATOM 782 O O . ILE A 1 91 ? 20.431 17.032 -8.690 1.00 89.12 91 ILE A O 1
ATOM 786 N N . ASN A 1 92 ? 19.430 18.251 -10.287 1.00 87.38 92 ASN A N 1
ATOM 787 C CA . ASN A 1 92 ? 19.793 19.545 -9.707 1.00 87.38 92 ASN A CA 1
ATOM 788 C C . ASN A 1 92 ? 19.219 19.722 -8.294 1.00 87.38 92 ASN A C 1
ATOM 790 O O . ASN A 1 92 ? 19.941 20.098 -7.376 1.00 87.38 92 ASN A O 1
ATOM 794 N N . THR A 1 93 ? 17.944 19.381 -8.091 1.00 88.19 93 THR A N 1
ATOM 795 C CA . THR A 1 93 ? 17.303 19.407 -6.770 1.00 88.19 93 THR A CA 1
ATOM 796 C C . THR A 1 93 ? 17.979 18.443 -5.796 1.00 88.19 93 THR A C 1
ATOM 798 O O . THR A 1 93 ? 18.229 18.819 -4.656 1.00 88.19 93 THR A O 1
ATOM 801 N N . GLN A 1 94 ? 18.322 17.225 -6.225 1.00 87.88 94 GLN A N 1
ATOM 802 C CA . GLN A 1 94 ? 19.035 16.274 -5.371 1.00 87.88 94 GLN A CA 1
ATOM 803 C C . GLN A 1 94 ? 20.416 16.800 -4.958 1.00 87.88 94 GLN A C 1
ATOM 805 O O . GLN A 1 94 ? 20.794 16.645 -3.800 1.00 87.88 94 GLN A O 1
ATOM 810 N N . ASN A 1 95 ? 21.148 17.445 -5.869 1.00 89.19 95 ASN A N 1
ATOM 811 C CA . ASN A 1 95 ? 22.444 18.053 -5.563 1.00 89.19 95 ASN A CA 1
ATOM 812 C C . ASN A 1 95 ? 22.305 19.181 -4.532 1.00 89.19 95 ASN A C 1
ATOM 814 O O . ASN A 1 95 ? 23.016 19.173 -3.534 1.00 89.19 95 ASN A O 1
ATOM 818 N N . MET A 1 96 ? 21.324 20.072 -4.705 1.00 89.44 96 MET A N 1
ATOM 819 C CA . MET A 1 96 ? 21.019 21.121 -3.723 1.00 89.44 96 MET A CA 1
ATOM 820 C C . MET A 1 96 ? 20.693 20.542 -2.341 1.00 89.44 96 MET A C 1
ATOM 822 O O . MET A 1 96 ? 21.226 21.010 -1.338 1.00 89.44 96 MET A O 1
ATOM 826 N N . LEU A 1 97 ? 19.870 19.486 -2.281 1.00 89.69 97 LEU A N 1
ATOM 827 C CA . LEU A 1 97 ? 19.542 18.805 -1.025 1.00 89.69 97 LEU A CA 1
ATOM 828 C C . LEU A 1 97 ? 20.778 18.176 -0.370 1.00 89.69 97 LEU A C 1
ATOM 830 O O . LEU A 1 97 ? 20.932 18.264 0.847 1.00 89.69 97 LEU A O 1
ATOM 834 N N . ASN A 1 98 ? 21.669 17.568 -1.160 1.00 91.06 98 ASN A N 1
ATOM 835 C CA . ASN A 1 98 ? 22.928 17.004 -0.664 1.00 91.06 98 ASN A CA 1
ATOM 836 C C . ASN A 1 98 ? 23.858 18.090 -0.092 1.00 91.06 98 ASN A C 1
ATOM 838 O O . ASN A 1 98 ? 24.604 17.823 0.846 1.00 91.06 98 ASN A O 1
ATOM 842 N N . GLU A 1 99 ? 23.789 19.307 -0.632 1.00 93.31 99 GLU A N 1
ATOM 843 C CA . GLU A 1 99 ? 24.498 20.497 -0.146 1.00 93.31 99 GLU A CA 1
ATOM 844 C C . GLU A 1 99 ? 23.781 21.194 1.028 1.00 93.31 99 GLU A C 1
ATOM 846 O O . GLU A 1 99 ? 24.277 22.185 1.561 1.00 93.31 99 GLU A O 1
ATOM 851 N N . GLY A 1 100 ? 22.623 20.681 1.462 1.00 89.00 100 GLY A N 1
ATOM 852 C CA . GLY A 1 100 ? 21.824 21.257 2.547 1.00 89.00 100 GLY A CA 1
ATOM 853 C C . GLY A 1 100 ? 21.060 22.530 2.161 1.00 89.00 100 GLY A C 1
ATOM 854 O O . GLY A 1 100 ? 20.591 23.251 3.041 1.00 89.00 100 GLY A O 1
ATOM 855 N N . ILE A 1 101 ? 20.934 22.817 0.864 1.00 87.50 101 ILE A N 1
ATOM 856 C CA . ILE A 1 101 ? 20.192 23.959 0.325 1.00 87.50 101 ILE A CA 1
ATOM 857 C C . ILE A 1 101 ? 18.722 23.559 0.155 1.00 87.50 101 ILE A C 1
ATOM 859 O O . ILE A 1 101 ? 18.419 22.541 -0.466 1.00 87.50 101 ILE A O 1
ATOM 863 N N . ASP A 1 102 ? 17.799 24.375 0.671 1.00 81.75 102 ASP A N 1
ATOM 864 C CA . ASP A 1 102 ? 16.358 24.164 0.502 1.00 81.75 102 ASP A CA 1
ATOM 865 C C . ASP A 1 102 ? 15.903 24.532 -0.932 1.00 81.75 102 ASP A C 1
ATOM 867 O O . ASP A 1 102 ? 15.999 25.700 -1.325 1.00 81.75 102 ASP A O 1
ATOM 871 N N . PRO A 1 103 ? 15.396 23.575 -1.736 1.00 69.62 103 PRO A N 1
ATOM 872 C CA . PRO A 1 103 ? 14.941 23.822 -3.102 1.00 69.62 103 PRO A CA 1
ATOM 873 C C . PRO A 1 103 ? 13.520 24.408 -3.192 1.00 69.62 103 PRO A C 1
ATOM 875 O O . PRO A 1 103 ? 13.040 24.646 -4.305 1.00 69.62 103 PRO A O 1
ATOM 878 N N . THR A 1 104 ? 12.828 24.662 -2.071 1.00 68.75 104 THR A N 1
ATOM 879 C CA . THR A 1 104 ? 11.471 25.247 -2.057 1.00 68.75 104 THR A CA 1
ATOM 880 C C . THR A 1 104 ? 11.284 26.516 -2.911 1.00 68.75 104 THR A C 1
ATOM 882 O O . THR A 1 104 ? 10.211 26.635 -3.513 1.00 68.75 104 THR A O 1
ATOM 885 N N . PRO A 1 105 ? 12.270 27.427 -3.101 1.00 61.66 105 PRO A N 1
ATOM 886 C CA . PRO A 1 105 ? 12.086 28.606 -3.955 1.00 61.66 105 PRO A CA 1
ATOM 887 C C . PRO A 1 105 ? 11.898 28.282 -5.450 1.00 61.66 105 PRO A C 1
ATOM 889 O O . PRO A 1 105 ? 11.374 29.109 -6.195 1.00 61.66 105 PRO A O 1
ATOM 892 N N . ILE A 1 106 ? 12.296 27.086 -5.902 1.00 57.97 106 ILE A N 1
ATOM 893 C CA . ILE A 1 106 ? 12.204 26.646 -7.308 1.00 57.97 106 ILE A CA 1
ATOM 894 C C . ILE A 1 106 ? 10.789 26.132 -7.639 1.00 57.97 106 ILE A C 1
ATOM 896 O O . ILE A 1 106 ? 10.352 26.176 -8.787 1.00 57.97 106 ILE A O 1
ATOM 900 N N . PHE A 1 107 ? 10.032 25.703 -6.626 1.00 56.22 107 PHE A N 1
ATOM 901 C CA . PHE A 1 107 ? 8.692 25.121 -6.757 1.00 56.22 107 PHE A CA 1
ATOM 902 C C . PHE A 1 107 ? 7.573 26.087 -6.327 1.00 56.22 107 PHE A C 1
ATOM 904 O O . PHE A 1 107 ? 6.530 25.670 -5.831 1.00 56.22 107 PHE A O 1
ATOM 911 N N . THR A 1 108 ? 7.743 27.393 -6.547 1.00 55.03 108 THR A N 1
ATOM 912 C CA . THR A 1 108 ? 6.740 28.416 -6.178 1.00 55.03 108 THR A CA 1
ATOM 913 C C . THR A 1 108 ? 5.471 28.405 -7.051 1.00 55.03 108 THR A C 1
ATOM 915 O O . THR A 1 108 ? 4.529 29.145 -6.778 1.00 55.03 108 THR A O 1
ATOM 918 N N . GLY A 1 109 ? 5.405 27.554 -8.084 1.00 54.75 109 GLY A N 1
ATOM 919 C CA . GLY A 1 109 ? 4.332 27.550 -9.087 1.00 54.75 109 GLY A CA 1
ATOM 920 C C . GLY A 1 109 ? 3.124 26.644 -8.825 1.00 54.75 109 GLY A C 1
ATOM 921 O O . GLY A 1 109 ? 2.137 26.752 -9.546 1.00 54.75 109 GLY A O 1
ATOM 922 N N . PHE A 1 110 ? 3.146 25.769 -7.817 1.00 52.88 110 PHE A N 1
ATOM 923 C CA . PHE A 1 110 ? 1.989 24.922 -7.506 1.00 52.88 110 PHE A CA 1
ATOM 924 C C . PHE A 1 110 ? 1.664 24.997 -6.021 1.00 52.88 110 PHE A C 1
ATOM 926 O O . PHE A 1 110 ? 2.024 24.127 -5.231 1.00 52.88 110 PHE A O 1
ATOM 933 N N . SER A 1 111 ? 0.931 26.051 -5.656 1.00 51.41 111 SER A N 1
ATOM 934 C CA . SER A 1 111 ? 0.100 26.036 -4.456 1.00 51.41 111 SER A CA 1
ATOM 935 C C . SER A 1 111 ? -0.836 24.836 -4.561 1.00 51.41 111 SER A C 1
ATOM 937 O O . SER A 1 111 ? -1.850 24.883 -5.257 1.00 51.41 111 SER A O 1
ATOM 939 N N . CYS A 1 112 ? -0.479 23.734 -3.906 1.00 51.06 112 CYS A N 1
ATOM 940 C CA . CYS A 1 112 ? -1.358 22.587 -3.742 1.00 51.06 112 CYS A CA 1
ATOM 941 C C . CYS A 1 112 ? -2.418 22.960 -2.695 1.00 51.06 112 CYS A C 1
ATOM 943 O O . CYS A 1 112 ? -2.427 22.468 -1.570 1.00 51.06 112 CYS A O 1
ATOM 945 N N . SER A 1 113 ? -3.283 23.911 -3.044 1.00 49.22 113 SER A N 1
ATOM 946 C CA . SER A 1 113 ? -4.516 24.157 -2.317 1.00 49.22 113 SER A CA 1
ATOM 947 C C . SER A 1 113 ? -5.471 23.043 -2.716 1.00 49.22 113 SER A C 1
ATOM 949 O O . SER A 1 113 ? -5.926 22.983 -3.858 1.00 49.22 113 SER A O 1
ATOM 951 N N . ILE A 1 114 ? -5.742 22.136 -1.783 1.00 50.00 114 ILE A N 1
ATOM 952 C CA . ILE A 1 114 ? -6.887 21.235 -1.883 1.00 50.00 114 ILE A CA 1
ATOM 953 C C . ILE A 1 114 ? -8.128 22.136 -1.813 1.00 50.00 114 ILE A C 1
ATOM 955 O O . ILE A 1 114 ? -8.514 22.566 -0.728 1.00 50.00 114 ILE A O 1
ATOM 959 N N . LEU A 1 115 ? -8.679 22.489 -2.976 1.00 37.34 115 LEU A N 1
ATOM 960 C CA . LEU A 1 115 ? -10.052 22.979 -3.115 1.00 37.34 115 LEU A CA 1
ATOM 961 C C . LEU A 1 115 ? -11.013 21.788 -3.135 1.00 37.34 115 LEU A C 1
ATOM 963 O O . LEU A 1 115 ? -10.718 20.802 -3.854 1.00 37.34 115 LEU A O 1
#

Organism: NCBI:txid280406

Secondary structure (DSSP, 8-state):
-HHHHHHHHHHSSPPP-HHHHHHHHHHHHHHHH--HHHHHHHHHHHHHHHHHHHHHHHT-SSSPPPSS--TTTTPPPPHHHHHHHTT-HHHHHHHHHHTT---GGGGTT------

InterPro domains:
  IPR021475 Plasticity-Associated Neural Transcript Short/Early meiotic induction protein 1-like [PF11326] (2-66)
  IPR021475 Plasticity-Associated Neural Transcript Short/Early meiotic induction protein 1-like [PTHR28052] (4-77)

Mean predicted aligned error: 10.64 Å

Solvent-accessible surface area (backbone atoms only — not comparable to full-atom values): 7167 Å² total; per-residue (Å²): 114,71,70,59,55,49,35,28,72,76,68,75,43,77,79,84,58,64,66,60,53,50,41,50,52,24,49,52,44,20,75,75,66,68,37,62,69,33,44,50,53,38,53,53,50,53,51,52,55,50,50,51,57,48,48,63,55,68,72,41,84,89,60,82,89,71,96,60,80,62,94,68,72,83,54,80,76,56,70,72,59,46,63,75,37,62,86,34,69,67,50,52,46,51,51,35,48,75,73,72,42,80,62,65,82,80,59,73,86,65,81,84,69,88,124